Protein AF-A0A7C6GE39-F1 (afdb_monomer_lite)

Secondary structure (DSSP, 8-state):
---THHHHTT-SS---EEEEEEETTEEEEEEEETTEEEEEEEETTT--EEEE-TTTTTS--SS-SS---EEEEEE-SSEEEEEE-GGGHHHHHHHHHTT-------HHHHHHHHT--TT----EEEEESS---

Sequence (133 aa):
VPGVISEINSLDKIKSILFFSEIGDYIICEYSDGYYIHTIVLSKTNKEVNLYAGFFDDFVYKSFKESIPHYFACTDNNGMYAYMNIKDMPLFIDYYKIGNIKLTLDQFEVDAIQDLSDDANPLLFYYTLGNTI

Radius of gyration: 16.63 Å; chains: 1; bounding box: 35×37×45 Å

pLDDT: mean 74.69, std 14.6, range [29.92, 91.56]

Structure (mmCIF, N/CA/C/O backbone):
data_AF-A0A7C6GE39-F1
#
_entry.id   AF-A0A7C6GE39-F1
#
loop_
_atom_site.group_PDB
_atom_site.id
_atom_site.type_symbol
_atom_site.label_atom_id
_atom_site.label_alt_id
_atom_site.label_comp_id
_atom_site.label_asym_id
_atom_site.label_entity_id
_atom_site.label_seq_id
_atom_site.pdbx_PDB_ins_code
_atom_site.Cartn_x
_atom_site.Cartn_y
_atom_site.Cartn_z
_atom_site.occupancy
_atom_site.B_iso_or_equiv
_atom_site.auth_seq_id
_atom_site.auth_comp_id
_atom_site.auth_asym_id
_atom_site.auth_atom_id
_atom_site.pdbx_PDB_model_num
ATOM 1 N N . VAL A 1 1 ? 6.917 6.096 25.520 1.00 40.19 1 VAL A N 1
ATOM 2 C CA . VAL A 1 1 ? 6.290 7.344 25.029 1.00 40.19 1 VAL A CA 1
ATOM 3 C C . VAL A 1 1 ? 4.823 7.020 24.802 1.00 40.19 1 VAL A C 1
ATOM 5 O O . VAL A 1 1 ? 4.582 6.047 24.097 1.00 40.19 1 VAL A O 1
ATOM 8 N N . PRO A 1 2 ? 3.871 7.673 25.489 1.00 35.22 2 PRO A N 1
ATOM 9 C CA . PRO A 1 2 ? 2.449 7.373 25.336 1.00 35.22 2 PRO A CA 1
ATOM 10 C C . PRO A 1 2 ? 2.054 7.657 23.886 1.00 35.22 2 PRO A C 1
ATOM 12 O O . PRO A 1 2 ? 2.420 8.695 23.345 1.00 35.22 2 PRO A O 1
ATOM 15 N N . GLY A 1 3 ? 1.437 6.670 23.242 1.00 38.19 3 GLY A N 1
ATOM 16 C CA . GLY A 1 3 ? 1.271 6.618 21.796 1.00 38.19 3 GLY A CA 1
ATOM 17 C C . GLY A 1 3 ? 0.349 7.702 21.245 1.00 38.19 3 GLY A C 1
ATOM 18 O O . GLY A 1 3 ? -0.616 8.105 21.888 1.00 38.19 3 GLY A O 1
ATOM 19 N N . VAL A 1 4 ? 0.631 8.080 19.998 1.00 54.44 4 VAL A N 1
ATOM 20 C CA . VAL A 1 4 ? -0.067 9.039 19.118 1.00 54.44 4 VAL A CA 1
ATOM 21 C C . VAL A 1 4 ? -1.608 8.947 19.169 1.00 54.44 4 VAL A C 1
ATOM 23 O O . VAL A 1 4 ? -2.308 9.911 18.886 1.00 54.44 4 VAL A O 1
ATOM 26 N N . ILE A 1 5 ? -2.164 7.817 19.605 1.00 47.22 5 ILE A N 1
ATOM 27 C CA . ILE A 1 5 ? -3.605 7.563 19.719 1.00 47.22 5 ILE A CA 1
ATOM 28 C C . ILE A 1 5 ? -4.249 8.305 20.894 1.00 47.22 5 ILE A C 1
ATOM 30 O O . ILE A 1 5 ? -5.377 8.772 20.761 1.00 47.22 5 ILE A O 1
ATOM 34 N N . SER A 1 6 ? -3.575 8.442 22.047 1.00 47.62 6 SER A N 1
ATOM 35 C CA . SER A 1 6 ? -4.172 9.172 23.181 1.00 47.62 6 SER A CA 1
ATOM 36 C C . SER A 1 6 ? -4.330 10.661 22.883 1.00 47.62 6 SER A C 1
ATOM 38 O O . SER A 1 6 ? -5.171 11.323 23.485 1.00 47.62 6 SER A O 1
ATOM 40 N N . GLU A 1 7 ? -3.559 11.173 21.923 1.00 47.84 7 GLU A N 1
ATOM 41 C CA . GLU A 1 7 ? -3.653 12.553 21.461 1.00 47.84 7 GLU A CA 1
ATOM 42 C C . GLU A 1 7 ? -4.813 12.766 20.478 1.00 47.84 7 GLU A C 1
ATOM 44 O O . GLU A 1 7 ? -5.369 13.862 20.456 1.00 47.84 7 GLU A O 1
ATOM 49 N N . ILE A 1 8 ? -5.269 11.731 19.754 1.00 50.19 8 ILE A N 1
ATOM 50 C CA . ILE A 1 8 ? -6.424 11.820 18.836 1.00 50.19 8 ILE A CA 1
ATOM 51 C C . ILE A 1 8 ? -7.688 12.282 19.578 1.00 50.19 8 ILE A C 1
ATOM 53 O O . ILE A 1 8 ? -8.433 13.109 19.060 1.00 50.19 8 ILE A O 1
ATOM 57 N N . ASN A 1 9 ? -7.887 11.838 20.823 1.00 46.97 9 ASN A N 1
ATOM 58 C CA . ASN A 1 9 ? -9.028 12.251 21.650 1.00 46.97 9 ASN A CA 1
ATOM 59 C C . ASN A 1 9 ? -8.894 13.669 22.242 1.00 46.97 9 ASN A C 1
ATOM 61 O O . ASN A 1 9 ? -9.858 14.181 22.803 1.00 46.97 9 ASN A O 1
ATOM 65 N N . SER A 1 10 ? -7.711 14.292 22.157 1.00 48.84 10 SER A N 1
ATOM 66 C CA . SER A 1 10 ? -7.420 15.622 22.724 1.00 48.84 10 SER A CA 1
ATOM 67 C C . SER A 1 10 ? -7.389 16.751 21.687 1.00 48.84 10 SER A C 1
ATOM 69 O O . SER A 1 10 ? -7.223 17.919 22.039 1.00 48.84 10 SER A O 1
ATOM 71 N N . LEU A 1 11 ? -7.537 16.422 20.403 1.00 50.22 11 LEU A N 1
ATOM 72 C CA . LEU A 1 11 ? -7.493 17.387 19.314 1.00 50.22 11 LEU A CA 1
ATOM 73 C C . LEU A 1 11 ? -8.910 17.896 19.019 1.00 50.22 11 LEU A C 1
ATOM 75 O O . LEU A 1 11 ? -9.620 17.340 18.189 1.00 50.22 11 LEU A O 1
ATOM 79 N N . ASP A 1 12 ? -9.283 19.023 19.632 1.00 43.41 12 ASP A N 1
ATOM 80 C CA . ASP A 1 12 ? -10.487 19.841 19.343 1.00 43.41 12 ASP A CA 1
ATOM 81 C C . ASP A 1 12 ? -10.523 20.425 17.904 1.00 43.41 12 ASP A C 1
ATOM 83 O O . ASP A 1 12 ? -11.212 21.400 17.597 1.00 43.41 12 ASP A O 1
ATOM 87 N N . LYS A 1 13 ? -9.744 19.855 16.982 1.00 50.16 13 LYS A N 1
ATOM 88 C CA . LYS A 1 13 ? -9.704 20.203 15.567 1.00 50.16 13 LYS A CA 1
ATOM 89 C C . LYS A 1 13 ? -9.762 18.914 14.774 1.00 50.16 13 LYS A C 1
ATOM 91 O O . LYS A 1 13 ? -8.824 18.122 14.810 1.00 50.16 13 LYS A O 1
ATOM 96 N N . ILE A 1 14 ? -10.849 18.743 14.031 1.00 51.44 14 ILE A N 1
ATOM 97 C CA . ILE A 1 14 ? -10.964 17.715 13.000 1.00 51.44 14 ILE A CA 1
ATOM 98 C C . ILE A 1 14 ? -9.800 17.934 12.021 1.00 51.44 14 ILE A C 1
ATOM 100 O O . ILE A 1 14 ? -9.840 18.840 11.190 1.00 51.44 14 ILE A O 1
ATOM 104 N N . LYS A 1 15 ? -8.737 17.133 12.155 1.00 59.44 15 LYS A N 1
ATOM 105 C CA . LYS A 1 15 ? -7.805 16.857 11.058 1.00 59.44 15 LYS A CA 1
ATOM 106 C C . LYS A 1 15 ? -8.651 16.188 9.978 1.00 59.44 15 LYS A C 1
ATOM 108 O O . LYS A 1 15 ? -9.396 15.269 10.311 1.00 59.44 15 LYS A O 1
ATOM 113 N N . SER A 1 16 ? -8.643 16.702 8.748 1.00 73.31 16 SER A N 1
ATOM 114 C CA . SER A 1 16 ? -9.576 16.267 7.700 1.00 73.31 16 SER A CA 1
ATOM 115 C C . SER A 1 16 ? -9.508 14.751 7.531 1.00 73.31 16 SER A C 1
ATOM 117 O O . SER A 1 16 ? -8.518 14.232 7.017 1.00 73.31 16 SER A O 1
ATOM 119 N N . ILE A 1 17 ? -10.538 14.050 8.010 1.00 79.19 17 ILE A N 1
ATOM 120 C CA . ILE A 1 17 ? -10.704 12.619 7.771 1.00 79.19 17 ILE A CA 1
ATOM 121 C C . ILE A 1 17 ? -11.036 12.488 6.289 1.00 79.19 17 ILE A C 1
ATOM 123 O O . ILE A 1 17 ? -12.026 13.051 5.819 1.00 79.19 17 ILE A O 1
ATOM 127 N N . LEU A 1 18 ? -10.170 11.795 5.564 1.00 83.12 18 LEU A N 1
ATOM 128 C CA . LEU A 1 18 ? -10.290 11.558 4.130 1.00 83.12 18 LEU A CA 1
ATOM 129 C C . LEU A 1 18 ? -11.018 10.240 3.870 1.00 83.12 18 LEU A C 1
ATOM 131 O O . LEU A 1 18 ? -11.824 10.148 2.946 1.00 83.12 18 LEU A O 1
ATOM 135 N N . PHE A 1 19 ? -10.785 9.248 4.731 1.00 87.06 19 PHE A N 1
ATOM 136 C CA . PHE A 1 19 ? -11.403 7.936 4.637 1.00 87.06 19 PHE A CA 1
ATOM 137 C C . PHE A 1 19 ? -11.623 7.316 6.017 1.00 87.06 19 PHE A C 1
ATOM 139 O O . PHE A 1 19 ? -10.816 7.489 6.929 1.00 87.06 19 PHE A O 1
ATOM 146 N N . PHE A 1 20 ? -12.707 6.554 6.152 1.00 88.81 20 PHE A N 1
ATOM 147 C CA . PHE A 1 20 ? -12.993 5.754 7.335 1.00 88.81 20 PHE A CA 1
ATOM 148 C C . PHE A 1 20 ? -13.704 4.461 6.936 1.00 88.81 20 PHE A C 1
ATOM 150 O O . PHE A 1 20 ? -14.686 4.494 6.193 1.00 88.81 20 PHE A O 1
ATOM 157 N N . SER A 1 21 ? -13.236 3.328 7.455 1.00 89.88 21 SER A N 1
ATOM 158 C CA . SER A 1 21 ? -13.868 2.026 7.252 1.00 89.88 21 SER A CA 1
ATOM 159 C C . SER A 1 21 ? -13.688 1.129 8.469 1.00 89.88 21 SER A C 1
ATOM 161 O O . SER A 1 21 ? -12.678 1.194 9.167 1.00 89.88 21 SER A O 1
ATOM 163 N N . GLU A 1 22 ? -14.676 0.276 8.710 1.00 91.56 22 GLU A N 1
ATOM 164 C CA . GLU A 1 22 ? -14.640 -0.754 9.739 1.00 91.56 22 GLU A CA 1
ATOM 165 C C . GLU A 1 22 ? -14.815 -2.122 9.074 1.00 91.56 22 GLU A C 1
ATOM 167 O O . GLU A 1 22 ? -15.790 -2.348 8.358 1.00 91.56 22 GLU A O 1
ATOM 172 N N . ILE A 1 23 ? -13.858 -3.024 9.303 1.00 88.94 23 ILE A N 1
ATOM 173 C CA . ILE A 1 23 ? -13.779 -4.345 8.670 1.00 88.94 23 ILE A CA 1
ATOM 174 C C . ILE A 1 23 ? -13.475 -5.370 9.757 1.00 88.94 23 ILE A C 1
ATOM 176 O O . ILE A 1 23 ? -12.348 -5.467 10.243 1.00 88.94 23 ILE A O 1
ATOM 180 N N . GLY A 1 24 ? -14.483 -6.141 10.166 1.00 88.00 24 GLY A N 1
ATOM 181 C CA . GLY A 1 24 ? -14.311 -7.156 11.207 1.00 88.00 24 GLY A CA 1
ATOM 182 C C . GLY A 1 24 ? -13.782 -6.555 12.512 1.00 88.00 24 GLY A C 1
ATOM 183 O O . GLY A 1 24 ? -14.451 -5.721 13.123 1.00 88.00 24 GLY A O 1
ATOM 184 N N . ASP A 1 25 ? -12.593 -6.981 12.949 1.00 89.00 25 ASP A N 1
ATOM 185 C CA . ASP A 1 25 ? -11.926 -6.451 14.147 1.00 89.00 25 ASP A CA 1
ATOM 186 C C . ASP A 1 25 ? -11.169 -5.134 13.903 1.00 89.00 25 ASP A C 1
ATOM 188 O O . ASP A 1 25 ? -10.710 -4.512 14.853 1.00 89.00 25 ASP A O 1
ATOM 192 N N . TYR A 1 26 ? -11.072 -4.655 12.665 1.00 89.38 26 TYR A N 1
ATOM 193 C CA . TYR A 1 26 ? -10.203 -3.537 12.309 1.00 89.38 26 TYR A CA 1
ATOM 194 C C . TYR A 1 26 ? -10.974 -2.251 12.006 1.00 89.38 26 TYR A C 1
ATOM 196 O O . TYR A 1 26 ? -12.059 -2.270 11.426 1.00 89.38 26 TYR A O 1
ATOM 204 N N . ILE A 1 27 ? -10.378 -1.120 12.376 1.00 89.38 27 ILE A N 1
ATOM 205 C CA . ILE A 1 27 ? -10.782 0.227 11.968 1.00 89.38 27 ILE A CA 1
ATOM 206 C C . ILE A 1 27 ? -9.649 0.812 11.129 1.00 89.38 27 ILE A C 1
ATOM 208 O O . ILE A 1 27 ? -8.504 0.859 11.580 1.00 89.38 27 ILE A O 1
ATOM 212 N N . ILE A 1 28 ? -9.981 1.285 9.933 1.00 88.00 28 ILE A N 1
ATOM 213 C CA . ILE A 1 28 ? -9.065 1.969 9.024 1.00 88.00 28 ILE A CA 1
ATOM 214 C C . ILE A 1 28 ? -9.480 3.426 8.924 1.00 88.00 28 ILE A C 1
ATOM 216 O O . ILE A 1 28 ? -10.649 3.732 8.689 1.00 88.00 28 ILE A O 1
ATOM 220 N N . CYS A 1 29 ? -8.519 4.324 9.092 1.00 87.50 29 CYS A N 1
ATOM 221 C CA . CYS A 1 29 ? -8.748 5.758 9.012 1.00 87.50 29 CYS A CA 1
ATOM 222 C C . CYS A 1 29 ? -7.621 6.418 8.228 1.00 87.50 29 CYS A C 1
ATOM 224 O O . CYS A 1 29 ? -6.456 6.269 8.595 1.00 87.50 29 CYS A O 1
ATOM 226 N N . GLU A 1 30 ? -7.973 7.168 7.188 1.00 86.69 30 GLU A N 1
ATOM 227 C CA . GLU A 1 30 ? -7.045 8.058 6.502 1.00 86.69 30 GLU A CA 1
ATOM 228 C C . GLU A 1 30 ? -7.334 9.503 6.905 1.00 86.69 30 GLU A C 1
ATOM 230 O O . GLU A 1 30 ? -8.478 9.962 6.845 1.00 86.69 30 GLU A O 1
ATOM 235 N N . TYR A 1 31 ? -6.301 10.233 7.314 1.00 83.31 31 TYR A N 1
ATOM 236 C CA . TYR A 1 31 ? -6.419 11.631 7.711 1.00 83.31 31 TYR A CA 1
ATOM 237 C C . TYR A 1 31 ? -5.231 12.454 7.224 1.00 83.31 31 TYR A C 1
ATOM 239 O O . TYR A 1 31 ? -4.110 11.960 7.089 1.00 83.31 31 TYR A O 1
ATOM 247 N N . SER A 1 32 ? -5.474 13.743 6.994 1.00 80.62 32 SER A N 1
ATOM 248 C CA . SER A 1 32 ? -4.416 14.700 6.669 1.00 80.62 32 SER A CA 1
ATOM 249 C C . SER A 1 32 ? -3.818 15.335 7.928 1.00 80.62 32 SER A C 1
ATOM 251 O O . SER A 1 32 ? -4.564 15.838 8.773 1.00 80.62 32 SER A O 1
ATOM 253 N N . ASP A 1 33 ? -2.493 15.421 8.009 1.00 76.06 33 ASP A N 1
ATOM 254 C CA . ASP A 1 33 ? -1.763 16.222 8.994 1.00 76.06 33 ASP A CA 1
ATOM 255 C C . ASP A 1 33 ? -0.802 17.191 8.291 1.00 76.06 33 ASP A C 1
ATOM 257 O O . ASP A 1 33 ? 0.291 16.833 7.844 1.00 76.06 33 ASP A O 1
ATOM 261 N N . GLY A 1 34 ? -1.244 18.439 8.122 1.00 73.69 34 GLY A N 1
ATOM 262 C CA . GLY A 1 34 ? -0.534 19.416 7.299 1.00 73.69 34 GLY A CA 1
ATOM 263 C C . GLY A 1 34 ? -0.474 18.974 5.833 1.00 73.69 34 GLY A C 1
ATOM 264 O O . GLY A 1 34 ? -1.506 18.904 5.171 1.00 73.69 34 GLY A O 1
ATOM 265 N N . TYR A 1 35 ? 0.734 18.697 5.336 1.00 69.12 35 TYR A N 1
ATOM 266 C CA . TYR A 1 35 ? 0.978 18.220 3.966 1.00 69.12 35 TYR A CA 1
ATOM 267 C C . TYR A 1 35 ? 1.095 16.693 3.860 1.00 69.12 35 TYR A C 1
ATOM 269 O O . TYR A 1 35 ? 1.347 16.179 2.772 1.00 69.12 35 TYR A O 1
ATOM 277 N N . TYR A 1 36 ? 0.942 15.972 4.973 1.00 73.00 36 TYR A N 1
ATOM 278 C CA . TYR A 1 36 ? 1.066 14.519 5.013 1.00 73.00 36 TYR A CA 1
ATOM 279 C C . TYR A 1 36 ? -0.305 13.859 5.079 1.00 73.00 36 TYR A C 1
ATOM 281 O O . TYR A 1 36 ? -1.220 14.361 5.733 1.00 73.00 36 TYR A O 1
ATOM 289 N N . ILE A 1 37 ? -0.430 12.719 4.409 1.00 78.69 37 ILE A N 1
ATOM 290 C CA . ILE A 1 37 ? -1.577 11.825 4.521 1.00 78.69 37 ILE A CA 1
ATOM 291 C C . ILE A 1 37 ? -1.115 10.608 5.313 1.00 78.69 37 ILE A C 1
ATOM 293 O O . ILE A 1 37 ? -0.065 10.032 5.027 1.00 78.69 37 ILE A O 1
ATOM 297 N N . HIS A 1 38 ? -1.888 10.246 6.328 1.00 79.44 38 HIS A N 1
ATOM 298 C CA . HIS A 1 38 ? -1.614 9.114 7.195 1.00 79.44 38 HIS A CA 1
ATOM 299 C C . HIS A 1 38 ? -2.765 8.129 7.119 1.00 79.44 38 HIS A C 1
ATOM 301 O O . HIS A 1 38 ? -3.918 8.530 7.258 1.00 79.44 38 HIS A O 1
ATOM 307 N N . THR A 1 39 ? -2.439 6.846 6.988 1.00 82.56 39 THR A N 1
ATOM 308 C CA . THR A 1 39 ? -3.398 5.758 7.169 1.00 82.56 39 THR A CA 1
ATOM 309 C C . THR A 1 39 ? -3.109 5.057 8.490 1.00 82.56 39 THR A C 1
ATOM 311 O O . THR A 1 39 ? -1.971 4.704 8.795 1.00 82.56 39 THR A O 1
ATOM 314 N N . ILE A 1 40 ? -4.140 4.866 9.302 1.00 84.31 40 ILE A N 1
ATOM 315 C CA . ILE A 1 40 ? -4.097 4.119 10.556 1.00 84.31 40 ILE A CA 1
ATOM 316 C C . ILE A 1 40 ? -4.900 2.839 10.386 1.00 84.31 40 ILE A C 1
ATOM 318 O O . ILE A 1 40 ? -6.028 2.885 9.901 1.00 84.31 40 ILE A O 1
ATOM 322 N N . VAL A 1 41 ? -4.341 1.729 10.867 1.00 85.56 41 VAL A N 1
ATOM 323 C CA . VAL A 1 41 ? -5.046 0.457 11.045 1.00 85.56 41 VAL A CA 1
ATOM 324 C C . VAL A 1 41 ? -5.059 0.133 12.534 1.00 85.56 41 VAL A C 1
ATOM 326 O O . VAL A 1 41 ? -4.022 -0.159 13.131 1.00 85.56 41 VAL A O 1
ATOM 329 N N . LEU A 1 42 ? -6.235 0.231 13.147 1.00 85.88 42 LEU A N 1
ATOM 330 C CA . LEU A 1 42 ? -6.475 -0.066 14.556 1.00 85.88 42 LEU A C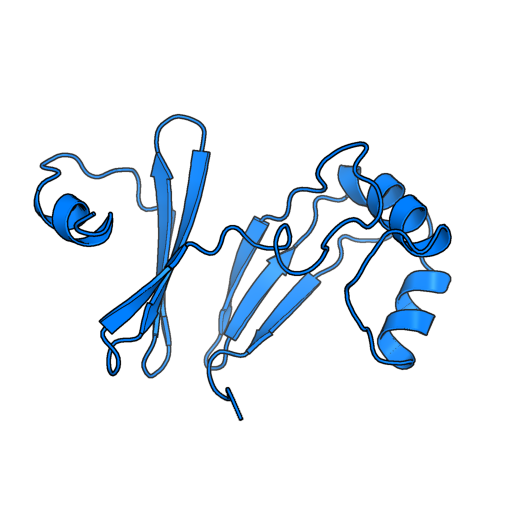A 1
ATOM 331 C C . LEU A 1 42 ? -7.151 -1.427 14.678 1.00 85.88 42 LEU A C 1
ATOM 333 O O . LEU A 1 42 ? -8.214 -1.641 14.104 1.00 85.88 42 LEU A O 1
ATOM 337 N N . SER A 1 43 ? -6.584 -2.303 15.499 1.00 86.50 43 SER A N 1
ATOM 338 C CA . SER A 1 43 ? -7.213 -3.561 15.879 1.00 86.50 43 SER A CA 1
ATOM 339 C C . SER A 1 43 ? -8.040 -3.394 17.155 1.00 86.50 43 SER A C 1
ATOM 341 O O . SER A 1 43 ? -7.527 -2.976 18.200 1.00 86.50 43 SER A O 1
ATOM 343 N N . LYS A 1 44 ? -9.340 -3.690 17.101 1.00 86.31 44 LYS A N 1
ATOM 344 C CA . LYS A 1 44 ? -10.273 -3.469 18.215 1.00 86.31 44 LYS A CA 1
ATOM 345 C C . LYS A 1 44 ? -10.047 -4.456 19.355 1.00 86.31 44 LYS A C 1
ATOM 347 O O . LYS A 1 44 ? -10.262 -4.051 20.502 1.00 86.31 44 LYS A O 1
ATOM 352 N N . THR A 1 45 ? -9.615 -5.686 19.083 1.00 87.94 45 THR A N 1
ATOM 353 C CA . THR A 1 45 ? -9.403 -6.722 20.104 1.00 87.94 45 THR A CA 1
ATOM 354 C C . THR A 1 45 ? -8.129 -6.465 20.906 1.00 87.94 45 THR A C 1
ATOM 356 O O . THR A 1 45 ? -8.177 -6.319 22.125 1.00 87.94 45 THR A O 1
ATOM 359 N N . ASN A 1 46 ? -6.994 -6.341 20.225 1.00 83.00 46 ASN A N 1
ATOM 360 C CA . ASN A 1 46 ? -5.655 -6.158 20.800 1.00 83.00 46 ASN A CA 1
ATOM 361 C C . ASN A 1 46 ? -5.330 -4.695 21.139 1.00 83.00 46 ASN A C 1
ATOM 363 O O . ASN A 1 46 ? -4.346 -4.443 21.827 1.00 83.00 46 ASN A O 1
ATOM 367 N N . LYS A 1 47 ? -6.161 -3.731 20.713 1.00 82.69 47 LYS A N 1
ATOM 368 C CA . LYS A 1 47 ? -5.933 -2.283 20.906 1.00 82.69 47 LYS A CA 1
ATOM 369 C C . LYS A 1 47 ? -4.595 -1.800 20.334 1.00 82.69 47 LYS A C 1
ATOM 371 O O . LYS A 1 47 ? -4.073 -0.769 20.752 1.00 82.69 47 LYS A O 1
ATOM 376 N N . GLU A 1 48 ? -4.058 -2.541 19.372 1.00 78.38 48 GLU A N 1
ATOM 377 C CA . GLU A 1 48 ? -2.837 -2.198 18.658 1.00 78.38 48 GLU A CA 1
ATOM 378 C C . GLU A 1 48 ? -3.163 -1.295 17.479 1.00 78.38 48 GLU A C 1
ATOM 380 O O . GLU A 1 48 ? -4.173 -1.473 16.795 1.00 78.38 48 GLU A O 1
ATOM 385 N N . VAL A 1 49 ? -2.289 -0.324 17.248 1.00 74.19 49 VAL A N 1
ATOM 386 C CA . VAL A 1 49 ? -2.388 0.596 16.123 1.00 74.19 49 VAL A CA 1
ATOM 387 C C . VAL A 1 49 ? -1.102 0.539 15.350 1.00 74.19 49 VAL A C 1
ATOM 389 O O . VAL A 1 49 ? -0.033 0.817 15.892 1.00 74.19 49 VAL A O 1
ATOM 392 N N . ASN A 1 50 ? -1.244 0.246 14.069 1.00 71.62 50 ASN A N 1
ATOM 393 C CA . ASN A 1 50 ? -0.171 0.387 13.117 1.00 71.62 50 ASN A CA 1
ATOM 394 C C . ASN A 1 50 ? -0.436 1.655 12.315 1.00 71.62 50 ASN A C 1
ATOM 396 O O . ASN A 1 50 ? -1.500 1.819 11.707 1.00 71.62 50 ASN A O 1
ATOM 400 N N . LEU A 1 51 ? 0.532 2.572 12.343 1.00 64.00 51 LEU A N 1
ATOM 401 C CA . LEU A 1 51 ? 0.598 3.599 11.318 1.00 64.00 51 LEU A CA 1
ATOM 402 C C . LEU A 1 51 ? 0.979 2.864 10.039 1.00 64.00 51 LEU A C 1
ATOM 404 O O . LEU A 1 51 ? 2.090 2.352 9.927 1.00 64.00 51 LEU A O 1
ATOM 408 N N . TYR A 1 52 ? 0.042 2.775 9.106 1.00 63.12 52 TYR A N 1
ATOM 409 C CA . TYR A 1 52 ? 0.310 2.244 7.785 1.00 63.12 52 TYR A CA 1
ATOM 410 C C . TYR A 1 52 ? 1.122 3.302 7.035 1.00 63.12 52 TYR A C 1
ATOM 412 O O . TYR A 1 52 ? 0.595 4.170 6.341 1.00 63.12 52 TYR A O 1
ATOM 420 N N . ALA A 1 53 ? 2.434 3.275 7.257 1.00 56.62 53 ALA A N 1
ATOM 421 C CA . ALA A 1 53 ? 3.422 4.011 6.483 1.00 56.62 53 ALA A CA 1
ATOM 422 C C . ALA A 1 53 ? 3.769 3.172 5.253 1.00 56.62 53 ALA A C 1
ATOM 424 O O . ALA A 1 53 ? 4.919 2.771 5.093 1.00 56.62 53 ALA A O 1
ATOM 425 N N . GLY A 1 54 ? 2.738 2.797 4.489 1.00 51.44 54 GLY A N 1
ATOM 426 C CA . GLY A 1 54 ? 2.774 1.608 3.649 1.00 51.44 54 GLY A CA 1
ATOM 427 C C . GLY A 1 54 ? 3.989 1.512 2.735 1.00 51.44 54 GLY A C 1
ATOM 428 O O . GLY A 1 54 ? 4.689 2.485 2.448 1.00 51.44 54 GLY A O 1
ATOM 429 N N . PHE A 1 55 ? 4.267 0.291 2.306 1.00 54.22 55 PHE A N 1
ATOM 430 C CA . PHE A 1 55 ? 5.326 -0.064 1.370 1.00 54.22 55 PHE A CA 1
ATOM 431 C C . PHE A 1 55 ? 6.771 0.368 1.679 1.00 54.22 55 PHE A C 1
ATOM 433 O O . PHE A 1 55 ? 7.670 -0.265 1.138 1.00 54.22 55 PHE A O 1
ATOM 440 N N . PHE A 1 56 ? 7.060 1.339 2.551 1.00 49.75 56 PHE A N 1
ATOM 441 C CA . PHE A 1 56 ? 8.424 1.648 2.981 1.00 49.75 56 PHE A CA 1
ATOM 442 C C . PHE A 1 56 ? 8.995 0.497 3.819 1.00 49.75 56 PHE A C 1
ATOM 444 O O . PHE A 1 56 ? 10.179 0.177 3.705 1.00 49.75 56 PHE A O 1
ATOM 451 N N . ASP A 1 57 ? 8.130 -0.176 4.583 1.00 48.97 57 ASP A N 1
ATOM 452 C CA . ASP A 1 57 ? 8.493 -1.349 5.378 1.00 48.97 57 ASP A CA 1
ATOM 453 C C . ASP A 1 57 ? 8.464 -2.665 4.568 1.00 48.97 57 ASP A C 1
ATOM 455 O O . ASP A 1 57 ? 9.209 -3.585 4.900 1.00 48.97 57 ASP A O 1
ATOM 459 N N . ASP A 1 58 ? 7.690 -2.751 3.474 1.00 55.00 58 ASP A N 1
ATOM 460 C CA . ASP A 1 58 ? 7.574 -3.970 2.645 1.00 55.00 58 ASP A CA 1
ATOM 461 C C . ASP A 1 58 ? 8.597 -3.996 1.488 1.00 55.00 58 ASP A C 1
ATOM 463 O O . ASP A 1 58 ? 9.293 -4.990 1.258 1.00 55.00 58 ASP A O 1
ATOM 467 N N . PHE A 1 59 ? 8.770 -2.869 0.786 1.00 60.47 59 PHE A N 1
ATOM 468 C CA . PHE A 1 59 ? 9.873 -2.635 -0.145 1.00 60.47 59 PHE A CA 1
ATOM 469 C C . PHE A 1 59 ? 11.073 -2.105 0.633 1.00 60.47 59 PHE A C 1
ATOM 471 O O . PHE A 1 59 ? 11.520 -0.981 0.416 1.00 60.47 59 PHE A O 1
ATOM 478 N N . VAL A 1 60 ? 11.632 -2.905 1.546 1.00 57.06 60 VAL A N 1
ATOM 479 C CA . VAL A 1 60 ? 12.885 -2.498 2.192 1.00 57.06 60 VAL A CA 1
ATOM 480 C C . VAL A 1 60 ? 13.958 -2.437 1.111 1.00 57.06 60 VAL A C 1
ATOM 482 O O . VAL A 1 60 ? 14.493 -3.464 0.687 1.00 57.06 60 VAL A O 1
ATOM 485 N N . TYR A 1 61 ? 14.265 -1.233 0.642 1.00 66.81 61 TYR A N 1
ATOM 486 C CA . TYR A 1 61 ? 15.263 -1.047 -0.393 1.00 66.81 61 TYR A CA 1
ATOM 487 C C . TYR A 1 61 ? 16.605 -1.585 0.112 1.00 66.81 61 TYR A C 1
ATOM 489 O O . TYR A 1 61 ? 17.080 -1.202 1.183 1.00 66.81 61 TYR A O 1
ATOM 497 N N . LYS A 1 62 ? 17.246 -2.486 -0.639 1.00 67.69 62 LYS A N 1
ATOM 498 C CA . LYS A 1 62 ? 18.628 -2.902 -0.344 1.00 67.69 62 LYS A CA 1
ATOM 499 C C . LYS A 1 62 ? 19.589 -1.726 -0.522 1.00 67.69 62 LYS A C 1
ATOM 501 O O . LYS A 1 62 ? 20.557 -1.611 0.222 1.00 67.69 62 LYS A O 1
ATOM 506 N N . SER A 1 63 ? 19.293 -0.847 -1.480 1.00 70.19 63 SER A N 1
ATOM 507 C CA . SER A 1 63 ? 19.968 0.429 -1.699 1.00 70.19 63 SER A CA 1
ATOM 508 C C . SER A 1 63 ? 18.927 1.490 -2.051 1.00 70.19 63 SER A C 1
ATOM 510 O O . SER A 1 63 ? 18.186 1.336 -3.020 1.00 70.19 63 SER A O 1
ATOM 512 N N . PHE A 1 64 ? 18.844 2.538 -1.232 1.00 72.12 64 PHE A N 1
ATOM 513 C CA . PHE A 1 64 ? 17.887 3.629 -1.396 1.00 72.12 64 PHE A CA 1
ATOM 514 C C . PHE A 1 64 ? 18.459 4.716 -2.313 1.00 72.12 64 PHE A C 1
ATOM 516 O O . PHE A 1 64 ? 19.535 5.249 -2.041 1.00 72.12 64 PHE A O 1
ATOM 523 N N . LYS A 1 65 ? 17.725 5.069 -3.372 1.00 71.50 65 LYS A N 1
ATOM 524 C CA . LYS A 1 65 ? 18.001 6.237 -4.227 1.00 71.50 65 LYS A CA 1
ATOM 525 C C . LYS A 1 65 ? 16.913 7.303 -4.059 1.00 71.50 65 LYS A C 1
ATOM 527 O O . LYS A 1 65 ? 17.215 8.467 -3.833 1.00 71.50 65 LYS A O 1
ATOM 532 N N . GLU A 1 66 ? 15.665 6.872 -4.131 1.00 76.31 66 GLU A N 1
ATOM 533 C CA . GLU A 1 66 ? 14.431 7.639 -4.009 1.00 76.31 66 GLU A CA 1
ATOM 534 C C . GLU A 1 66 ? 13.304 6.735 -3.475 1.00 76.31 66 GLU A C 1
ATOM 536 O O . GLU A 1 66 ? 13.340 5.512 -3.656 1.00 76.31 66 GLU A O 1
ATOM 541 N N . SER A 1 67 ? 12.327 7.328 -2.785 1.00 73.94 67 SER A N 1
ATOM 542 C CA . SER A 1 67 ? 11.141 6.628 -2.289 1.00 73.94 67 SER A CA 1
ATOM 543 C C . SER A 1 67 ? 10.101 6.480 -3.392 1.00 73.94 67 SER A C 1
ATOM 545 O O . SER A 1 67 ? 9.725 7.481 -3.994 1.00 73.94 67 SER A O 1
ATOM 547 N N . ILE A 1 68 ? 9.572 5.275 -3.582 1.00 76.88 68 ILE A N 1
ATOM 548 C CA . ILE A 1 68 ? 8.371 5.053 -4.390 1.00 76.88 68 ILE A CA 1
ATOM 549 C C . ILE A 1 68 ? 7.151 5.234 -3.477 1.00 76.88 68 ILE A C 1
ATOM 551 O O . ILE A 1 68 ? 6.967 4.423 -2.561 1.00 76.88 68 ILE A O 1
ATOM 555 N N . PRO A 1 69 ? 6.353 6.304 -3.647 1.00 74.25 69 PRO A N 1
ATOM 556 C CA . PRO A 1 69 ? 5.155 6.496 -2.855 1.00 74.25 69 PRO A CA 1
ATOM 557 C C . PRO A 1 69 ? 4.063 5.514 -3.289 1.00 74.25 69 PRO A C 1
ATOM 559 O O . PRO A 1 69 ? 4.004 5.037 -4.422 1.00 74.25 69 PRO A O 1
ATOM 562 N N . HIS A 1 70 ? 3.161 5.245 -2.362 1.00 75.31 70 HIS A N 1
ATOM 563 C CA . HIS A 1 70 ? 1.949 4.478 -2.592 1.00 75.31 70 HIS A CA 1
ATOM 564 C C . HIS A 1 70 ? 0.805 5.207 -1.895 1.00 75.31 70 HIS A C 1
ATOM 566 O O . HIS A 1 70 ? 1.017 6.034 -1.002 1.00 75.31 70 HIS A O 1
ATOM 572 N N . TYR A 1 71 ? -0.407 4.888 -2.312 1.00 79.69 71 TYR A N 1
ATOM 573 C CA . TYR A 1 71 ? -1.600 5.587 -1.884 1.00 79.69 71 TYR A CA 1
ATOM 574 C C . TYR A 1 71 ? -2.674 4.572 -1.537 1.00 79.69 71 TYR A C 1
ATOM 576 O O . TYR A 1 71 ? -2.846 3.570 -2.234 1.00 79.69 71 TYR A O 1
ATOM 584 N N . PHE A 1 72 ? -3.399 4.832 -0.459 1.00 83.38 72 PHE A N 1
ATOM 585 C CA . PHE A 1 72 ? -4.598 4.081 -0.140 1.00 83.38 72 PHE A CA 1
ATOM 586 C C . PHE A 1 72 ? -5.646 4.286 -1.252 1.00 83.38 72 PHE A C 1
ATOM 588 O O . PHE A 1 72 ? -5.836 5.401 -1.739 1.00 83.38 72 PHE A O 1
ATOM 595 N N . ALA A 1 73 ? -6.308 3.207 -1.680 1.00 86.50 73 ALA A N 1
ATOM 596 C CA . ALA A 1 73 ? -7.391 3.262 -2.664 1.00 86.50 73 ALA A CA 1
ATOM 597 C C . ALA A 1 73 ? -8.759 3.106 -1.997 1.00 86.50 73 ALA A C 1
ATOM 599 O O . ALA A 1 73 ? -9.597 4.006 -2.039 1.00 86.50 73 ALA A O 1
ATOM 600 N N . CYS A 1 74 ? -9.014 1.923 -1.442 1.00 88.50 74 CYS A N 1
ATOM 601 C CA . CYS A 1 74 ? -10.298 1.548 -0.867 1.00 88.50 74 CYS A CA 1
ATOM 602 C C . CYS A 1 74 ? -10.153 0.295 0.003 1.00 88.50 74 CYS A C 1
ATOM 604 O O . CYS A 1 74 ? -9.071 -0.277 0.133 1.00 88.50 74 CYS A O 1
ATOM 606 N N . THR A 1 75 ? -11.258 -0.148 0.593 1.00 90.25 75 THR A N 1
ATOM 607 C CA . THR A 1 75 ? -11.330 -1.400 1.344 1.00 90.25 75 THR A CA 1
ATOM 608 C C . THR A 1 75 ? -12.447 -2.295 0.837 1.00 90.25 75 THR A C 1
ATOM 610 O O . THR A 1 75 ? -13.389 -1.834 0.187 1.00 90.25 75 THR A O 1
ATOM 613 N N . ASP A 1 76 ? -12.347 -3.579 1.167 1.00 91.00 76 ASP A N 1
ATOM 614 C CA . ASP A 1 76 ? -13.440 -4.538 1.068 1.00 91.00 76 ASP A CA 1
ATOM 615 C C . ASP A 1 76 ? -13.655 -5.261 2.408 1.00 91.00 76 ASP A C 1
ATOM 617 O O . ASP A 1 76 ? -13.138 -4.856 3.447 1.00 91.00 76 ASP A O 1
ATOM 621 N N . ASN A 1 77 ? -14.443 -6.336 2.405 1.00 89.44 77 ASN A N 1
ATOM 622 C CA . ASN A 1 77 ? -14.753 -7.080 3.624 1.00 89.44 77 ASN A CA 1
ATOM 623 C C . ASN A 1 77 ? -13.563 -7.859 4.210 1.00 89.44 77 ASN A C 1
ATOM 625 O O . ASN A 1 77 ? -13.688 -8.350 5.331 1.00 89.44 77 ASN A O 1
ATOM 629 N N . ASN A 1 78 ? -12.452 -8.009 3.482 1.00 88.69 78 ASN A N 1
ATOM 630 C CA . ASN A 1 78 ? -11.314 -8.819 3.920 1.00 88.69 78 ASN A CA 1
ATOM 631 C C . ASN A 1 78 ? -9.993 -8.041 3.958 1.00 88.69 78 ASN A C 1
ATOM 633 O O . ASN A 1 78 ? -8.999 -8.584 4.434 1.00 88.69 78 ASN A O 1
ATOM 637 N N . GLY A 1 79 ? -9.938 -6.804 3.465 1.00 88.56 79 GLY A N 1
ATOM 638 C CA . GLY A 1 79 ? -8.665 -6.122 3.314 1.00 88.56 79 GLY A CA 1
ATOM 639 C C . GLY A 1 79 ? -8.730 -4.693 2.802 1.00 88.56 79 GLY A C 1
ATOM 640 O O . GLY A 1 79 ? -9.787 -4.068 2.682 1.00 88.56 79 GLY A O 1
ATOM 641 N N . MET A 1 80 ? -7.542 -4.178 2.504 1.00 87.75 80 MET A N 1
ATOM 642 C CA . MET A 1 80 ? -7.342 -2.860 1.915 1.00 87.75 80 MET A CA 1
ATOM 643 C C . MET A 1 80 ? -6.589 -2.953 0.597 1.00 87.75 80 MET A C 1
ATOM 645 O O . MET A 1 80 ? -5.680 -3.767 0.425 1.00 87.75 80 MET A O 1
ATOM 649 N N . TYR A 1 81 ? -6.962 -2.067 -0.313 1.00 87.38 81 TYR A N 1
ATOM 650 C CA . TYR A 1 81 ? 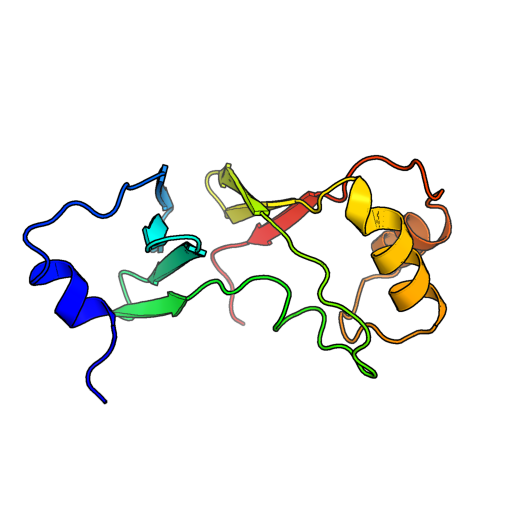-6.294 -1.856 -1.578 1.00 87.38 81 TYR A CA 1
ATOM 651 C C . TYR A 1 81 ? -5.433 -0.602 -1.501 1.00 87.38 81 TYR A C 1
ATOM 653 O O . TYR A 1 81 ? -5.882 0.450 -1.038 1.00 87.38 81 TYR A O 1
ATOM 661 N N . ALA A 1 82 ? -4.214 -0.707 -2.011 1.00 85.31 82 ALA A N 1
ATOM 662 C CA . ALA A 1 82 ? -3.303 0.408 -2.212 1.00 85.31 82 ALA A CA 1
ATOM 663 C C . ALA A 1 82 ? -2.784 0.394 -3.650 1.00 85.31 82 ALA A C 1
ATOM 665 O O . ALA A 1 82 ? -2.786 -0.644 -4.306 1.00 85.31 82 ALA A O 1
ATOM 666 N N . TYR A 1 83 ? -2.341 1.537 -4.156 1.00 85.44 83 TYR A N 1
ATOM 667 C CA . TYR A 1 83 ? -1.833 1.652 -5.518 1.00 85.44 83 TYR A CA 1
ATOM 668 C C . TYR A 1 83 ? -0.588 2.532 -5.595 1.00 85.44 83 TYR A C 1
ATOM 670 O O . TYR A 1 83 ? -0.366 3.408 -4.757 1.00 85.44 83 TYR A O 1
ATOM 678 N N . MET A 1 84 ? 0.213 2.306 -6.632 1.00 83.94 84 MET A N 1
ATOM 679 C CA . MET A 1 84 ? 1.354 3.150 -6.993 1.00 83.94 84 MET A CA 1
ATOM 680 C C . MET A 1 84 ? 0.946 4.199 -8.030 1.00 83.94 84 MET A C 1
ATOM 682 O O . MET A 1 84 ? 0.094 3.935 -8.875 1.00 83.94 84 MET A O 1
ATOM 686 N N . ASN A 1 85 ? 1.545 5.393 -8.028 1.00 84.12 85 ASN A N 1
ATOM 687 C CA . ASN A 1 85 ? 1.309 6.316 -9.138 1.00 84.12 85 ASN A CA 1
ATOM 688 C C . ASN A 1 85 ? 1.956 5.776 -10.422 1.00 84.12 85 ASN A C 1
ATOM 690 O O . ASN A 1 85 ? 3.074 5.271 -10.395 1.00 84.12 85 ASN A O 1
ATOM 694 N N . ILE A 1 86 ? 1.313 5.979 -11.574 1.00 86.62 86 ILE A N 1
ATOM 695 C CA . ILE A 1 86 ? 1.895 5.605 -12.874 1.00 86.62 86 ILE A CA 1
ATOM 696 C C . ILE A 1 86 ? 3.270 6.252 -13.109 1.00 86.62 86 ILE A C 1
ATOM 698 O O . ILE A 1 86 ? 4.129 5.674 -13.762 1.00 86.62 86 ILE A O 1
ATOM 702 N N . LYS A 1 87 ? 3.507 7.442 -12.540 1.00 86.19 87 LYS A N 1
ATOM 703 C CA . LYS A 1 87 ? 4.788 8.154 -12.650 1.00 86.19 87 LYS A CA 1
ATOM 704 C C . LYS A 1 87 ? 5.941 7.450 -11.936 1.00 86.19 87 LYS A C 1
ATOM 706 O O . LYS A 1 87 ? 7.087 7.681 -12.307 1.00 86.19 87 LYS A O 1
ATOM 711 N N . ASP A 1 88 ? 5.637 6.607 -10.953 1.00 84.38 88 ASP A N 1
ATOM 712 C CA . ASP A 1 88 ? 6.638 5.912 -10.146 1.00 84.38 88 ASP A CA 1
ATOM 713 C C . ASP A 1 88 ? 6.927 4.493 -10.670 1.00 84.38 88 ASP A C 1
ATOM 715 O O . ASP A 1 88 ? 7.898 3.863 -10.245 1.00 84.38 88 ASP A O 1
ATOM 719 N N . MET A 1 89 ? 6.141 4.011 -11.644 1.00 85.38 89 MET A N 1
ATOM 720 C CA . MET A 1 89 ? 6.311 2.698 -12.282 1.00 85.38 89 MET A CA 1
ATOM 721 C C . MET A 1 89 ? 7.721 2.473 -12.852 1.00 85.38 89 MET A C 1
ATOM 723 O O . MET A 1 89 ? 8.290 1.416 -12.572 1.00 85.38 89 MET A O 1
ATOM 727 N N . PRO A 1 90 ? 8.351 3.428 -13.572 1.00 86.06 90 PRO A N 1
ATOM 728 C CA . PRO A 1 90 ? 9.708 3.221 -14.078 1.00 86.06 90 PRO A CA 1
ATOM 729 C C . PRO A 1 90 ? 10.734 3.013 -12.956 1.00 86.06 90 PRO A C 1
ATOM 731 O O . PRO A 1 90 ? 11.565 2.110 -13.028 1.00 86.06 90 PRO A O 1
ATOM 734 N N . LEU A 1 91 ? 10.644 3.798 -11.874 1.00 84.62 91 LEU A N 1
ATOM 735 C CA . LEU A 1 91 ? 11.542 3.671 -10.721 1.00 84.62 91 LEU A CA 1
ATOM 736 C C . LEU A 1 91 ? 11.352 2.323 -10.010 1.00 84.62 91 LEU A C 1
ATOM 738 O O . LEU A 1 91 ? 12.329 1.696 -9.594 1.00 84.62 91 LEU A O 1
ATOM 742 N N . PHE A 1 92 ? 10.105 1.862 -9.897 1.00 83.94 92 PHE A N 1
ATOM 743 C CA . PHE A 1 92 ? 9.783 0.544 -9.362 1.00 83.94 92 PHE A CA 1
ATOM 744 C C . PHE A 1 92 ? 10.384 -0.589 -10.194 1.00 83.94 92 PHE A C 1
ATOM 746 O O . PHE A 1 92 ? 11.077 -1.448 -9.644 1.00 83.94 92 PHE A O 1
ATOM 753 N N . ILE A 1 93 ? 10.152 -0.576 -11.508 1.00 83.44 93 ILE A N 1
ATOM 754 C CA . ILE A 1 93 ? 10.660 -1.593 -12.433 1.00 83.44 93 ILE A CA 1
ATOM 755 C C . ILE A 1 93 ? 12.191 -1.642 -12.371 1.00 83.44 93 ILE A C 1
ATOM 757 O O . ILE A 1 93 ? 12.768 -2.729 -12.285 1.00 83.44 93 ILE A O 1
ATOM 761 N N . ASP A 1 94 ? 12.853 -0.483 -12.336 1.00 84.56 94 ASP A N 1
ATOM 762 C CA . ASP A 1 94 ? 14.306 -0.384 -12.191 1.00 84.56 94 ASP A CA 1
ATOM 763 C C . ASP A 1 94 ? 14.796 -1.029 -10.891 1.00 84.56 94 ASP A C 1
ATOM 765 O O . ASP A 1 94 ? 15.687 -1.883 -10.911 1.00 84.56 94 ASP A O 1
ATOM 769 N N . TYR A 1 95 ? 14.205 -0.662 -9.751 1.00 83.50 95 TYR A N 1
ATOM 770 C CA . TYR A 1 95 ? 14.550 -1.239 -8.452 1.00 83.50 95 TYR A CA 1
ATOM 771 C C . TYR A 1 95 ? 14.312 -2.739 -8.371 1.00 83.50 95 TYR A C 1
ATOM 773 O O . TYR A 1 95 ? 15.105 -3.454 -7.746 1.00 83.50 95 TYR A O 1
ATOM 781 N N . TYR A 1 96 ? 13.241 -3.214 -8.996 1.00 81.81 96 TYR A N 1
ATOM 782 C CA . TYR A 1 96 ? 12.935 -4.627 -9.073 1.00 81.81 96 TYR A CA 1
ATOM 783 C C . TYR A 1 96 ? 13.995 -5.375 -9.888 1.00 81.81 96 TYR A C 1
ATOM 785 O O . TYR A 1 96 ? 14.611 -6.317 -9.385 1.00 81.81 96 TYR A O 1
ATOM 793 N N . LYS A 1 97 ? 14.293 -4.901 -11.106 1.00 80.75 97 LYS A N 1
ATOM 794 C CA . LYS A 1 97 ? 15.252 -5.527 -12.032 1.00 80.75 97 LYS A CA 1
ATOM 795 C C . LYS A 1 97 ? 16.674 -5.598 -11.472 1.00 80.75 97 LYS A C 1
ATOM 797 O O . LYS A 1 97 ? 17.373 -6.579 -11.713 1.00 80.75 97 LYS A O 1
ATOM 802 N N . ILE A 1 98 ? 17.106 -4.603 -10.695 1.00 82.75 98 ILE A N 1
ATOM 803 C CA . ILE A 1 98 ? 18.432 -4.609 -10.043 1.00 82.75 98 ILE A CA 1
ATOM 804 C C . ILE A 1 98 ? 18.445 -5.354 -8.697 1.00 82.75 98 ILE A C 1
ATOM 806 O O . ILE A 1 98 ? 19.463 -5.367 -8.004 1.00 82.75 98 ILE A O 1
ATOM 810 N N . GLY A 1 99 ? 17.325 -5.972 -8.308 1.00 77.88 99 GLY A N 1
ATOM 811 C CA . GLY A 1 99 ? 17.208 -6.768 -7.089 1.00 77.88 99 GLY A CA 1
ATOM 812 C C . GLY A 1 99 ? 17.267 -5.945 -5.803 1.00 77.88 99 GLY A C 1
ATOM 813 O O . GLY A 1 99 ? 17.608 -6.495 -4.752 1.00 77.88 99 GLY A O 1
ATOM 814 N N . ASN A 1 100 ? 16.954 -4.648 -5.868 1.00 76.19 100 ASN A N 1
ATOM 815 C CA . ASN A 1 100 ? 16.986 -3.732 -4.727 1.00 76.19 100 ASN A CA 1
ATOM 816 C C . ASN A 1 100 ? 15.719 -3.774 -3.874 1.00 76.19 100 ASN A C 1
ATOM 818 O O . ASN A 1 100 ? 15.671 -3.110 -2.847 1.00 76.19 100 ASN A O 1
ATOM 822 N N . ILE A 1 101 ? 14.731 -4.575 -4.246 1.00 76.19 101 ILE A N 1
ATOM 823 C CA . ILE A 1 101 ? 13.510 -4.801 -3.480 1.00 76.19 101 ILE A CA 1
ATOM 824 C C . ILE A 1 101 ? 13.691 -6.028 -2.567 1.00 76.19 101 ILE A C 1
ATOM 826 O O . ILE A 1 101 ? 14.210 -7.055 -3.005 1.00 76.19 101 I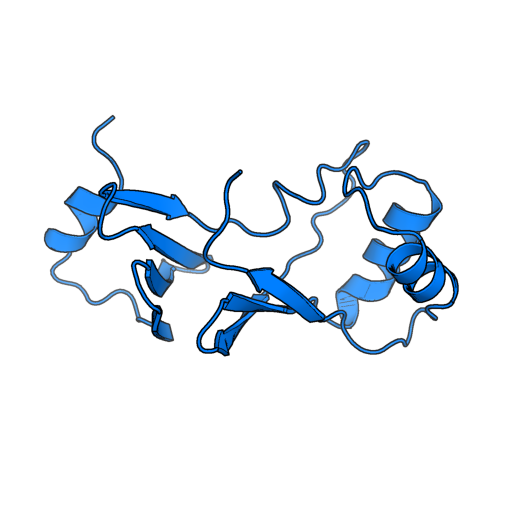LE A O 1
ATOM 830 N N . LYS A 1 102 ? 13.309 -5.922 -1.284 1.00 67.38 102 LYS A N 1
ATOM 831 C CA . LYS A 1 102 ? 13.276 -7.061 -0.336 1.00 67.38 102 LYS A CA 1
ATOM 832 C C . LYS A 1 102 ? 11.943 -7.814 -0.296 1.00 67.38 102 LYS A C 1
ATOM 834 O O . LYS A 1 102 ? 11.892 -8.868 0.335 1.00 67.38 102 LYS A O 1
ATOM 839 N N . LEU A 1 103 ? 10.904 -7.307 -0.959 1.00 70.19 103 LEU A N 1
ATOM 840 C CA . LEU A 1 103 ? 9.622 -7.992 -1.073 1.00 70.19 103 LEU A CA 1
ATOM 841 C C . LEU A 1 103 ? 9.838 -9.364 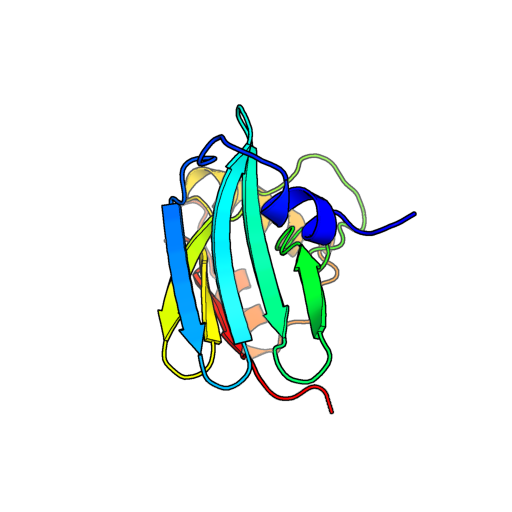-1.717 1.00 70.19 103 LEU A C 1
ATOM 843 O O . LEU A 1 103 ? 10.426 -9.468 -2.795 1.00 70.19 103 LEU A O 1
ATOM 847 N N . THR A 1 104 ? 9.396 -10.410 -1.027 1.00 68.44 104 THR A N 1
ATOM 848 C CA . THR A 1 104 ? 9.392 -11.763 -1.582 1.00 68.44 104 THR A CA 1
ATOM 849 C C . THR A 1 104 ? 8.055 -11.958 -2.266 1.00 68.44 104 THR A C 1
ATOM 851 O O . THR A 1 104 ? 7.033 -12.038 -1.596 1.00 68.44 104 THR A O 1
ATOM 854 N N . LEU A 1 105 ? 8.093 -11.979 -3.590 1.00 74.19 105 LEU A N 1
ATOM 855 C CA . LEU A 1 105 ? 6.943 -12.238 -4.440 1.00 74.19 105 LEU A CA 1
ATOM 856 C C . LEU A 1 105 ? 6.908 -13.716 -4.815 1.00 74.19 105 LEU A C 1
ATOM 858 O O . LEU A 1 105 ? 7.962 -14.357 -4.917 1.00 74.19 105 LEU A O 1
ATOM 862 N N . ASP A 1 106 ? 5.713 -14.253 -5.018 1.00 79.25 106 ASP A N 1
ATOM 863 C CA . ASP A 1 106 ? 5.571 -15.569 -5.622 1.00 79.25 106 ASP A CA 1
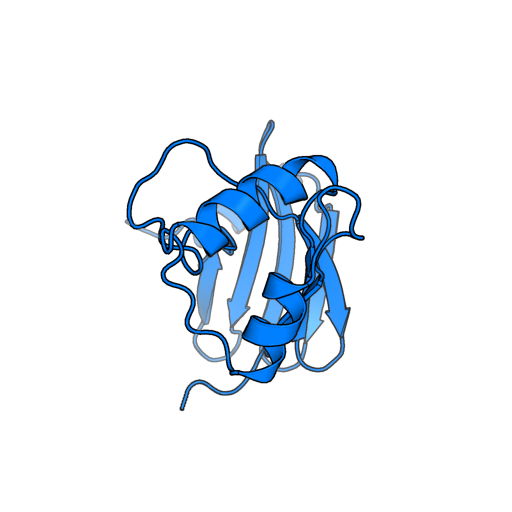ATOM 864 C C . ASP A 1 106 ? 5.971 -15.540 -7.110 1.00 79.25 106 ASP A C 1
ATOM 866 O O . ASP A 1 106 ? 6.179 -14.485 -7.713 1.00 79.25 106 ASP A O 1
ATOM 870 N N . GLN A 1 107 ? 6.135 -16.716 -7.722 1.00 78.50 107 GLN A N 1
ATOM 871 C CA . GLN A 1 107 ? 6.604 -16.783 -9.109 1.00 78.50 107 GLN A CA 1
ATOM 872 C C . GLN A 1 107 ? 5.629 -16.110 -10.089 1.00 78.50 107 GLN A C 1
ATOM 874 O O . GLN A 1 107 ? 6.070 -15.538 -11.077 1.00 78.50 107 GLN A O 1
ATOM 879 N N . PHE A 1 108 ? 4.324 -16.144 -9.811 1.00 82.56 108 PHE A N 1
ATOM 880 C CA . PHE A 1 108 ? 3.325 -15.523 -10.677 1.00 82.56 108 PHE A CA 1
ATOM 881 C C . PHE A 1 108 ? 3.451 -13.993 -10.656 1.00 82.56 108 PHE A C 1
ATOM 883 O O . PHE A 1 108 ? 3.427 -13.354 -11.705 1.00 82.56 108 PHE A O 1
ATOM 890 N N . GLU A 1 109 ? 3.637 -13.407 -9.476 1.00 79.94 109 GLU A N 1
ATOM 891 C CA . GLU A 1 109 ? 3.874 -11.976 -9.292 1.00 79.94 109 GLU A CA 1
ATOM 892 C C . GLU A 1 109 ? 5.217 -11.537 -9.896 1.00 79.94 109 GLU A C 1
ATOM 894 O O . GLU A 1 109 ? 5.309 -10.470 -10.505 1.00 79.94 109 GLU A O 1
ATOM 899 N N . VAL A 1 110 ? 6.254 -12.373 -9.768 1.00 78.62 110 VAL A N 1
ATOM 900 C CA . VAL A 1 110 ? 7.558 -12.161 -10.415 1.00 78.62 110 VAL A CA 1
ATOM 901 C C . VAL A 1 110 ? 7.399 -12.085 -11.931 1.00 78.62 110 VAL A C 1
ATOM 903 O O . VAL A 1 110 ? 7.868 -11.123 -12.543 1.00 78.62 110 VAL A O 1
ATOM 906 N N . ASP A 1 111 ? 6.727 -13.070 -12.525 1.00 80.56 111 ASP A N 1
ATOM 907 C CA . ASP A 1 111 ? 6.501 -13.138 -13.969 1.00 80.56 111 ASP A CA 1
ATOM 908 C C . ASP A 1 111 ? 5.687 -11.921 -14.439 1.00 80.56 111 ASP A C 1
ATOM 910 O O . ASP A 1 111 ? 6.052 -11.259 -15.412 1.00 80.56 111 ASP A O 1
ATOM 914 N N . ALA A 1 112 ? 4.647 -11.547 -13.684 1.00 80.12 112 ALA A N 1
ATOM 915 C CA . ALA A 1 112 ? 3.821 -10.381 -13.978 1.00 80.12 112 ALA A CA 1
ATOM 916 C C . ALA A 1 112 ? 4.612 -9.064 -13.981 1.00 80.12 112 ALA A C 1
ATOM 918 O O . ALA A 1 112 ? 4.284 -8.181 -14.767 1.00 80.12 112 ALA A O 1
ATOM 919 N N . ILE A 1 113 ? 5.638 -8.920 -13.130 1.00 80.50 113 ILE A N 1
ATOM 920 C CA . ILE A 1 113 ? 6.472 -7.709 -13.064 1.00 80.50 113 ILE A CA 1
ATOM 921 C C . ILE A 1 113 ? 7.560 -7.690 -14.140 1.00 80.50 113 ILE A C 1
ATOM 923 O O . ILE A 1 113 ? 7.879 -6.620 -14.664 1.00 80.50 113 ILE A O 1
ATOM 927 N N . GLN A 1 114 ? 8.151 -8.843 -14.470 1.00 78.12 114 GLN A N 1
ATOM 928 C CA . GLN A 1 114 ? 9.221 -8.926 -15.472 1.00 78.12 114 GLN A CA 1
ATOM 929 C C . GLN A 1 114 ? 8.765 -8.463 -16.860 1.00 78.12 114 GLN A C 1
ATOM 931 O O . GLN A 1 114 ? 9.555 -7.847 -17.580 1.00 78.12 114 GLN A O 1
ATOM 936 N N . ASP A 1 115 ? 7.493 -8.697 -17.181 1.00 81.12 115 ASP A N 1
ATOM 937 C CA . ASP A 1 115 ? 6.881 -8.330 -18.457 1.00 81.12 115 ASP A CA 1
ATOM 938 C C . ASP A 1 115 ? 6.291 -6.905 -18.477 1.00 81.12 115 ASP A C 1
ATOM 940 O O . ASP A 1 115 ? 5.742 -6.480 -19.498 1.00 81.12 115 ASP A O 1
ATOM 944 N N . LEU A 1 116 ? 6.407 -6.132 -17.386 1.00 83.75 116 LEU A N 1
ATOM 945 C CA . LEU A 1 116 ? 5.912 -4.753 -17.356 1.00 83.75 116 LEU A CA 1
ATOM 946 C C . LEU A 1 116 ? 6.772 -3.833 -18.223 1.00 83.75 116 LEU A C 1
ATOM 948 O O . LEU A 1 116 ? 8.000 -3.765 -18.097 1.00 83.75 116 LEU A O 1
ATOM 952 N N . SER A 1 117 ? 6.090 -3.069 -19.068 1.00 81.62 117 SER A N 1
ATOM 953 C CA . SER A 1 117 ? 6.645 -1.914 -19.757 1.00 81.62 117 SER A CA 1
ATOM 954 C C . SER A 1 117 ? 6.625 -0.674 -18.860 1.00 81.62 117 SER A C 1
ATOM 956 O O . SER A 1 117 ? 5.876 -0.594 -17.885 1.00 81.62 117 SER A O 1
ATOM 958 N N . ASP A 1 118 ? 7.423 0.333 -19.211 1.00 77.00 118 ASP A N 1
ATOM 959 C CA . ASP A 1 118 ? 7.487 1.598 -18.463 1.00 77.00 118 ASP A CA 1
ATOM 960 C C . ASP A 1 118 ? 6.159 2.385 -18.503 1.00 77.00 118 ASP A C 1
ATOM 962 O O . ASP A 1 118 ? 5.927 3.255 -17.666 1.00 77.00 118 ASP A O 1
ATOM 966 N N . ASP A 1 119 ? 5.284 2.083 -19.471 1.00 78.81 119 ASP A N 1
ATOM 967 C CA . ASP A 1 119 ? 3.937 2.643 -19.633 1.00 78.81 119 ASP A CA 1
ATOM 968 C C . ASP A 1 119 ? 2.821 1.726 -19.099 1.00 78.81 119 ASP A C 1
ATOM 970 O O . ASP A 1 119 ? 1.640 1.963 -19.367 1.00 78.81 119 ASP A O 1
ATOM 974 N N . ALA A 1 120 ? 3.177 0.687 -18.338 1.00 82.75 120 ALA A N 1
ATOM 975 C CA . ALA A 1 120 ? 2.210 -0.205 -17.722 1.00 82.75 120 ALA A CA 1
ATOM 976 C C . ALA A 1 120 ? 1.253 0.538 -16.773 1.00 82.75 120 ALA A C 1
ATOM 978 O O . ALA A 1 120 ? 1.574 1.570 -16.174 1.00 82.75 120 ALA A O 1
ATOM 979 N N . ASN A 1 121 ? 0.055 -0.028 -16.606 1.00 84.44 121 ASN A N 1
ATOM 980 C CA . ASN A 1 121 ? -0.902 0.472 -15.625 1.00 84.44 121 ASN A CA 1
ATOM 981 C C . ASN A 1 121 ? -0.303 0.428 -14.205 1.00 84.44 121 ASN A C 1
ATOM 983 O O . ASN A 1 121 ? 0.484 -0.473 -13.905 1.00 84.44 121 ASN A O 1
ATOM 987 N N . PRO A 1 122 ? -0.721 1.348 -13.314 1.00 82.44 122 PRO A N 1
ATOM 988 C CA . PRO A 1 122 ? -0.424 1.284 -11.891 1.00 82.44 122 PRO A CA 1
ATOM 989 C C . PRO A 1 122 ? -0.587 -0.108 -11.292 1.00 82.44 122 PRO A C 1
ATOM 991 O O . PRO A 1 122 ? -1.614 -0.761 -11.494 1.00 82.44 122 PRO A O 1
ATOM 994 N N . LEU A 1 123 ? 0.390 -0.516 -10.486 1.00 83.50 123 LEU A N 1
ATOM 995 C CA . LEU A 1 123 ? 0.243 -1.709 -9.668 1.00 83.50 123 LEU A CA 1
ATOM 996 C C . LEU A 1 123 ? -0.758 -1.456 -8.546 1.00 83.50 123 LEU A C 1
ATOM 998 O O . LEU A 1 123 ? -0.676 -0.453 -7.828 1.00 83.50 123 LEU A O 1
ATOM 1002 N N . LEU A 1 124 ? -1.700 -2.390 -8.426 1.00 85.56 124 LEU A N 1
ATOM 1003 C CA . LEU A 1 124 ? -2.638 -2.489 -7.322 1.00 85.56 124 LEU A CA 1
ATOM 1004 C C . LEU A 1 124 ? -2.131 -3.559 -6.366 1.00 85.56 124 LEU A C 1
ATOM 1006 O O . LEU A 1 124 ? -1.790 -4.665 -6.776 1.00 85.56 124 LEU A O 1
ATOM 1010 N N . PHE A 1 125 ? -2.146 -3.233 -5.089 1.00 82.06 125 PHE A N 1
ATOM 1011 C CA . PHE A 1 125 ? -1.725 -4.115 -4.029 1.00 82.06 125 PHE A CA 1
ATOM 1012 C C . PHE A 1 125 ? -2.879 -4.379 -3.085 1.00 82.06 125 PHE A C 1
ATOM 1014 O O . PHE A 1 125 ? -3.658 -3.473 -2.780 1.00 82.06 125 PHE A O 1
ATOM 1021 N N . TYR A 1 126 ? -2.965 -5.615 -2.609 1.00 85.75 126 TYR A N 1
ATOM 1022 C CA . TYR A 1 126 ? -4.011 -6.037 -1.698 1.00 85.75 126 TYR A CA 1
ATOM 1023 C C . TYR A 1 126 ? -3.418 -6.563 -0.399 1.00 85.75 126 TYR A C 1
ATOM 1025 O O . TYR A 1 126 ? -2.624 -7.500 -0.397 1.00 85.75 126 TYR A O 1
ATOM 1033 N N . TYR A 1 127 ? -3.839 -5.961 0.706 1.00 81.00 127 TYR A N 1
ATOM 1034 C CA . TYR A 1 127 ? -3.434 -6.340 2.048 1.00 81.00 127 TYR A CA 1
ATOM 1035 C C . TYR A 1 127 ? -4.614 -6.965 2.7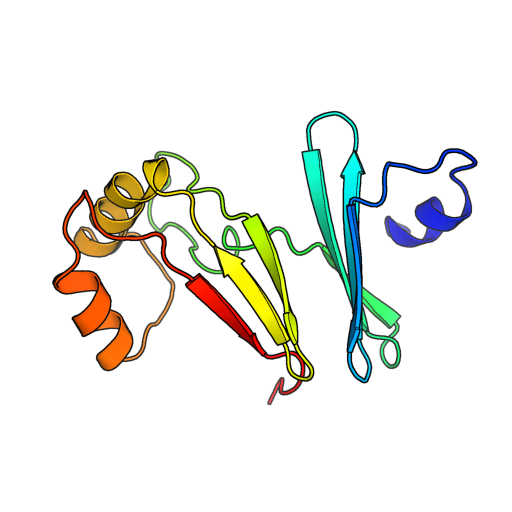68 1.00 81.00 127 TYR A C 1
ATOM 1037 O O . TYR A 1 127 ? -5.584 -6.285 3.115 1.00 81.00 127 TYR A O 1
ATOM 1045 N N . THR A 1 128 ? -4.519 -8.267 3.012 1.00 84.19 128 THR A N 1
ATOM 1046 C CA . THR A 1 128 ? -5.517 -9.000 3.785 1.00 84.19 128 THR A CA 1
ATOM 1047 C C . THR A 1 128 ? -5.441 -8.615 5.254 1.00 84.19 128 THR A C 1
ATOM 1049 O O . THR A 1 128 ? -4.383 -8.678 5.881 1.00 84.19 128 THR A O 1
ATOM 1052 N N . LEU A 1 129 ? -6.589 -8.269 5.819 1.00 78.38 129 LEU A N 1
ATOM 1053 C CA . LEU A 1 129 ? -6.777 -8.008 7.234 1.00 78.38 129 LEU A CA 1
ATOM 1054 C C . LEU A 1 129 ? -7.305 -9.284 7.878 1.00 78.38 129 LEU A C 1
ATOM 1056 O O . LEU A 1 129 ? -8.468 -9.642 7.718 1.00 78.38 129 LEU A O 1
ATOM 1060 N N . GLY A 1 130 ? -6.433 -9.979 8.600 1.00 66.38 130 GLY A N 1
ATOM 1061 C CA . GLY A 1 130 ? -6.773 -11.243 9.246 1.00 66.38 130 GLY A CA 1
ATOM 1062 C C . GLY A 1 130 ? -6.023 -12.421 8.640 1.00 66.38 130 GLY A C 1
ATOM 1063 O O . GLY A 1 130 ? -6.469 -13.031 7.675 1.00 66.38 130 GLY A O 1
ATOM 1064 N N . ASN A 1 131 ? -4.869 -12.694 9.246 1.00 44.69 131 ASN A N 1
ATOM 1065 C CA . ASN A 1 131 ? -4.200 -13.983 9.453 1.00 44.69 131 ASN A CA 1
ATOM 1066 C C . ASN A 1 131 ? -2.706 -13.700 9.618 1.00 44.69 131 ASN A C 1
ATOM 1068 O O . ASN A 1 131 ? -1.905 -13.940 8.719 1.00 44.69 131 ASN A O 1
ATOM 1072 N N . THR A 1 132 ? -2.322 -13.198 10.790 1.00 37.66 132 THR A N 1
ATOM 1073 C CA . THR A 1 132 ? -0.986 -13.506 11.300 1.00 37.66 132 THR A CA 1
ATOM 1074 C C . THR A 1 132 ? -1.065 -14.942 11.810 1.00 37.66 132 THR A C 1
ATOM 1076 O O . THR A 1 132 ? -1.678 -15.191 12.850 1.00 37.66 132 THR A O 1
ATOM 1079 N N . ILE A 1 133 ? -0.540 -15.890 11.032 1.00 29.92 133 ILE A N 1
ATOM 1080 C CA . ILE A 1 133 ? -0.084 -17.178 11.571 1.00 29.92 133 ILE A CA 1
ATOM 1081 C C . ILE A 1 133 ? 1.382 -16.995 11.944 1.00 29.92 133 ILE A C 1
ATOM 1083 O O . ILE A 1 133 ? 2.123 -16.456 11.091 1.00 29.92 133 ILE A O 1
#

Foldseek 3Di:
DPDPVVCVVVDPDPQPWPDWDDAVQWIWTWGDDPPDIWIWIAGNPVRDIDTCPDPCVQFVFLDDDDDFDKAWDADDNFWTKIKGDLQCLVVVLVSVVVVRGPHDDDPVVVVVSPPDDSNDDIDMDIDTDDDPD